Protein AF-A0A3S8SBG6-F1 (afdb_monomer_lite)

Radius of gyration: 16.29 Å; chains: 1; bounding box: 42×31×55 Å

pLDDT: mean 92.14, std 7.45, range [61.72, 97.94]

Foldseek 3Di:
DKDWDCDPVQQKIWIWDWDDDPNDIDIDTQEIAPHDDDPPFDWQEWEDEPQWIWTFTFQKIFTAHSHRHGPDIDGDPPVWGWRYWYDDYPDIDTDTDDDDDDDDDDD

Structure (mmCIF, N/CA/C/O backbone):
data_AF-A0A3S8SBG6-F1
#
_entry.id   AF-A0A3S8SBG6-F1
#
loop_
_atom_site.group_PDB
_atom_site.id
_atom_site.type_symbol
_atom_site.label_atom_id
_atom_site.label_alt_id
_atom_site.label_comp_id
_atom_site.label_asym_id
_atom_site.label_entity_id
_atom_site.label_seq_id
_atom_site.pdbx_PDB_ins_code
_atom_site.Cartn_x
_atom_site.Cartn_y
_atom_site.Cartn_z
_atom_site.occupancy
_atom_site.B_iso_or_equiv
_atom_site.auth_seq_id
_atom_site.auth_comp_id
_atom_site.auth_asym_id
_atom_site.auth_atom_id
_atom_site.pdbx_PDB_model_num
ATOM 1 N N . MET A 1 1 ? -14.463 2.907 2.823 1.00 92.25 1 MET A N 1
ATOM 2 C CA . MET A 1 1 ? -13.337 2.669 1.890 1.00 92.25 1 MET A CA 1
ATOM 3 C C . MET A 1 1 ? -12.111 3.364 2.457 1.00 92.25 1 MET A C 1
ATOM 5 O O . MET A 1 1 ? -12.290 4.271 3.259 1.00 92.25 1 MET A O 1
ATOM 9 N N . TYR A 1 2 ? -10.907 2.946 2.081 1.00 95.50 2 TYR A N 1
ATOM 10 C CA . TYR A 1 2 ? -9.692 3.696 2.389 1.00 95.50 2 TYR A CA 1
ATOM 11 C C . TYR A 1 2 ? -9.030 4.167 1.100 1.00 95.50 2 TYR A C 1
ATOM 13 O O . TYR A 1 2 ? -9.135 3.487 0.079 1.00 95.50 2 TYR A O 1
ATOM 21 N N . ALA A 1 3 ? -8.352 5.305 1.168 1.00 96.12 3 ALA A N 1
ATOM 22 C CA . ALA A 1 3 ? -7.490 5.830 0.124 1.00 96.12 3 ALA A CA 1
ATOM 23 C C . ALA A 1 3 ? -6.103 6.136 0.690 1.00 96.12 3 ALA A C 1
ATOM 25 O O . ALA A 1 3 ? -5.944 6.345 1.894 1.00 96.12 3 ALA A O 1
ATOM 26 N N . LEU A 1 4 ? -5.125 6.156 -0.209 1.00 96.75 4 LEU A N 1
ATOM 27 C CA . LEU A 1 4 ? -3.750 6.526 0.076 1.00 96.75 4 LEU A CA 1
ATOM 28 C C . LEU A 1 4 ? -3.431 7.823 -0.660 1.00 96.75 4 LEU A C 1
ATOM 30 O O . LEU A 1 4 ? -3.689 7.925 -1.861 1.00 96.75 4 LEU A O 1
ATOM 34 N N . PHE A 1 5 ? -2.837 8.781 0.037 1.00 95.38 5 PHE A N 1
ATOM 35 C CA . PHE A 1 5 ? -2.315 10.002 -0.560 1.00 95.38 5 PHE A CA 1
ATOM 36 C C . PHE A 1 5 ? -0.823 10.121 -0.258 1.00 95.38 5 PHE A C 1
ATOM 38 O O . PHE A 1 5 ? -0.402 9.995 0.886 1.00 95.38 5 PHE A O 1
ATOM 45 N N . HIS A 1 6 ? -0.006 10.340 -1.287 1.00 94.31 6 HIS A N 1
ATOM 46 C CA . HIS A 1 6 ? 1.412 10.626 -1.098 1.00 94.31 6 HIS A CA 1
ATOM 47 C C . HIS A 1 6 ? 1.595 12.132 -0.896 1.00 94.31 6 HIS A C 1
ATOM 49 O O . HIS A 1 6 ? 1.548 12.902 -1.859 1.00 94.31 6 HIS A O 1
ATOM 55 N N . ASN A 1 7 ? 1.816 12.548 0.351 1.00 94.25 7 ASN A N 1
ATOM 56 C CA . ASN A 1 7 ? 2.075 13.938 0.687 1.00 94.25 7 ASN A CA 1
ATOM 57 C C . ASN A 1 7 ? 3.570 14.242 0.546 1.00 94.25 7 ASN A C 1
ATOM 59 O O . ASN A 1 7 ? 4.353 14.120 1.489 1.00 94.25 7 ASN A O 1
ATOM 63 N N . GLY A 1 8 ? 3.966 14.681 -0.650 1.00 90.88 8 GLY A N 1
ATOM 64 C CA . GLY A 1 8 ? 5.352 15.054 -0.941 1.00 90.88 8 GLY A CA 1
ATOM 65 C C . GLY A 1 8 ? 5.871 16.248 -0.126 1.00 90.88 8 GLY A C 1
ATOM 66 O O . GLY A 1 8 ? 7.078 16.361 0.065 1.00 90.88 8 GLY A O 1
ATOM 67 N N . GLY A 1 9 ? 4.989 17.113 0.391 1.00 93.75 9 GLY A N 1
ATOM 68 C CA . GLY A 1 9 ? 5.375 18.238 1.251 1.00 93.75 9 GLY A CA 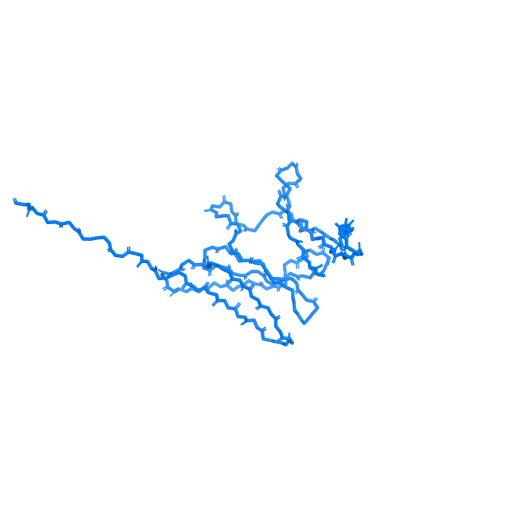1
ATOM 69 C C . GLY A 1 9 ? 5.774 17.806 2.664 1.00 93.75 9 GLY A C 1
ATOM 70 O O . GLY A 1 9 ? 6.631 18.434 3.279 1.00 93.75 9 GLY A O 1
ATOM 71 N N . HIS A 1 10 ? 5.191 16.708 3.150 1.00 93.56 10 HIS A N 1
ATOM 72 C CA . HIS A 1 10 ? 5.475 16.121 4.463 1.00 93.56 10 HIS A CA 1
ATOM 73 C C . HIS A 1 10 ? 6.298 14.827 4.383 1.00 93.56 10 HIS A C 1
ATOM 75 O O . HIS A 1 10 ? 6.627 14.241 5.413 1.00 93.56 10 HIS A O 1
ATOM 81 N N . ASN A 1 11 ? 6.666 14.406 3.168 1.00 93.88 11 ASN A N 1
ATOM 82 C CA . ASN A 1 11 ? 7.409 13.180 2.884 1.00 93.88 11 ASN A CA 1
ATOM 83 C C . ASN A 1 11 ? 6.775 11.944 3.547 1.00 93.88 11 ASN A C 1
ATOM 85 O O . ASN A 1 11 ? 7.471 11.151 4.174 1.00 93.88 11 ASN A O 1
ATOM 89 N N . CYS A 1 12 ? 5.457 11.783 3.436 1.00 95.50 12 CYS A N 1
ATOM 90 C CA . CYS A 1 12 ? 4.732 10.661 4.031 1.00 95.50 12 CYS A CA 1
ATOM 91 C C . CYS A 1 12 ? 3.607 10.153 3.124 1.00 95.50 12 CYS A C 1
ATOM 93 O O . CYS A 1 12 ? 3.223 10.792 2.139 1.00 95.50 12 CYS A O 1
ATOM 95 N N . TYR A 1 13 ? 3.071 8.985 3.468 1.00 96.88 13 TYR A N 1
ATOM 96 C CA . TYR A 1 13 ? 1.823 8.480 2.917 1.00 96.88 13 TYR A CA 1
ATOM 97 C C . TYR A 1 13 ? 0.717 8.610 3.956 1.00 96.88 13 TYR A C 1
ATOM 99 O O . TYR A 1 13 ? 0.807 8.018 5.030 1.00 96.88 13 TYR A O 1
ATOM 107 N N . GLU A 1 14 ? -0.325 9.355 3.618 1.00 97.12 14 GLU A N 1
ATOM 108 C CA . GLU A 1 14 ? -1.513 9.550 4.440 1.00 97.12 14 GLU A CA 1
ATOM 109 C C . GLU A 1 14 ? -2.590 8.526 4.085 1.00 97.12 14 GLU A C 1
ATOM 111 O O . GLU A 1 14 ? -2.844 8.227 2.911 1.00 97.12 14 GLU A O 1
ATOM 116 N N . TYR A 1 15 ? -3.274 8.034 5.110 1.00 97.00 15 TYR A N 1
ATOM 117 C CA . TYR A 1 15 ? -4.409 7.135 4.994 1.00 97.00 15 TYR A CA 1
ATOM 118 C C . TYR A 1 15 ? -5.691 7.897 5.258 1.00 97.00 15 TYR A C 1
ATOM 120 O O . TYR A 1 15 ? -5.877 8.500 6.315 1.00 97.00 15 TYR A O 1
ATOM 128 N N . TRP A 1 16 ? -6.622 7.795 4.323 1.00 97.31 16 TRP A N 1
ATOM 129 C CA . TRP A 1 16 ? -7.886 8.505 4.390 1.00 97.31 16 TRP A CA 1
ATOM 130 C C . TRP A 1 16 ? -9.031 7.510 4.421 1.00 97.31 16 TRP A C 1
ATOM 132 O O . TRP A 1 16 ? -9.195 6.702 3.505 1.00 97.31 16 TRP A O 1
ATOM 142 N N . LYS A 1 17 ? -9.853 7.564 5.467 1.00 96.50 17 LYS A N 1
ATOM 143 C CA . LYS A 1 17 ? -11.135 6.867 5.490 1.00 96.50 17 LYS A CA 1
ATOM 144 C C . LYS A 1 17 ? -12.131 7.671 4.671 1.00 96.50 17 LYS A C 1
ATOM 146 O O . LYS A 1 17 ? -12.412 8.826 4.974 1.00 96.50 17 LYS A O 1
ATOM 151 N N . LEU A 1 18 ? -12.676 7.023 3.651 1.00 96.50 18 LEU A N 1
ATOM 152 C CA . LEU A 1 18 ? -13.688 7.577 2.769 1.00 96.50 18 LEU A CA 1
ATOM 153 C C . LEU A 1 18 ? -15.048 6.960 3.088 1.00 96.50 18 LEU A C 1
ATOM 155 O O . LEU A 1 18 ? -15.218 5.728 3.047 1.00 96.50 18 LEU A O 1
ATOM 159 N N . THR A 1 19 ? -16.019 7.820 3.371 1.00 97.06 19 THR A N 1
ATOM 160 C CA . THR A 1 19 ? -17.441 7.478 3.449 1.00 97.06 19 THR A CA 1
ATOM 161 C C . THR A 1 19 ? -18.194 8.227 2.357 1.00 97.06 19 THR A C 1
ATOM 163 O O . THR A 1 19 ? -17.818 9.332 1.970 1.00 97.06 19 THR A O 1
ATOM 166 N N . ARG A 1 20 ? -19.241 7.602 1.822 1.00 96.44 20 ARG A N 1
ATOM 167 C CA . ARG A 1 20 ? -20.097 8.198 0.797 1.00 96.44 20 ARG A CA 1
ATOM 168 C C . ARG A 1 20 ? -21.512 8.297 1.343 1.00 96.44 20 ARG A C 1
ATOM 170 O O . ARG A 1 20 ? -22.015 7.306 1.868 1.00 96.44 20 ARG A O 1
ATOM 177 N N . ASP A 1 21 ? -22.120 9.464 1.193 1.00 95.94 21 ASP A N 1
ATOM 178 C CA . ASP A 1 21 ? -23.534 9.713 1.462 1.00 95.94 21 ASP A CA 1
ATOM 179 C C . ASP A 1 21 ? -24.162 10.353 0.218 1.00 95.94 21 ASP A C 1
ATOM 181 O O . ASP A 1 21 ? -23.784 11.457 -0.183 1.00 95.94 21 ASP A O 1
ATOM 185 N N . GLY A 1 22 ? -25.042 9.616 -0.463 1.00 95.50 22 GLY A N 1
ATOM 186 C CA . GLY A 1 22 ? -25.515 9.985 -1.799 1.00 95.50 22 GLY A CA 1
ATOM 187 C C . GLY A 1 22 ? -24.349 10.171 -2.776 1.00 95.50 22 GLY A C 1
ATOM 188 O O . GLY A 1 22 ? -23.567 9.247 -2.997 1.00 95.50 22 GLY A O 1
ATOM 189 N N . ASP A 1 23 ? -24.210 11.372 -3.336 1.00 96.19 23 ASP A N 1
ATOM 190 C CA . ASP A 1 23 ? -23.111 11.745 -4.243 1.00 96.19 23 ASP A CA 1
ATOM 191 C C . ASP A 1 23 ? -21.981 12.527 -3.563 1.00 96.19 23 ASP A C 1
ATOM 193 O O . ASP A 1 23 ? -21.010 12.920 -4.210 1.00 96.19 23 ASP A O 1
ATOM 197 N N . THR A 1 24 ? -22.064 12.699 -2.246 1.00 96.31 24 THR A N 1
ATOM 198 C CA . THR A 1 24 ? -21.050 13.393 -1.457 1.00 96.31 24 THR A CA 1
ATOM 199 C C . THR A 1 24 ? -20.067 12.392 -0.868 1.00 96.31 24 THR A C 1
ATOM 201 O O . THR A 1 24 ? -20.448 11.419 -0.213 1.00 96.31 24 THR A O 1
ATOM 204 N N . TRP A 1 25 ? -18.778 12.658 -1.065 1.00 95.50 25 TRP A N 1
ATOM 205 C CA . TRP A 1 25 ? -17.698 11.946 -0.394 1.00 95.50 25 TRP A CA 1
ATOM 206 C C . TRP A 1 25 ? -17.205 12.749 0.804 1.00 95.50 25 TRP A C 1
ATOM 208 O O . TRP A 1 25 ? -16.883 13.927 0.675 1.00 95.50 25 TRP A O 1
ATOM 218 N N . ASN A 1 26 ? -17.103 12.088 1.952 1.00 96.94 26 ASN A N 1
ATOM 219 C CA . ASN A 1 26 ? -16.446 12.614 3.138 1.00 96.94 26 ASN A CA 1
ATOM 220 C C . ASN A 1 26 ? -15.126 11.872 3.337 1.00 96.94 26 ASN A C 1
ATOM 222 O O . ASN A 1 26 ? -15.072 10.642 3.233 1.00 96.94 26 ASN A O 1
ATOM 226 N N . ALA A 1 27 ? -14.072 12.625 3.634 1.00 96.88 27 ALA A N 1
ATOM 227 C CA . ALA A 1 27 ? -12.739 12.099 3.866 1.00 96.88 27 ALA A CA 1
ATOM 228 C C . ALA A 1 27 ? -12.269 12.476 5.273 1.00 96.88 27 ALA A C 1
ATOM 230 O O . ALA A 1 27 ? -12.417 13.617 5.708 1.00 96.88 27 ALA A O 1
ATOM 231 N N . THR A 1 28 ? -11.706 11.511 5.990 1.00 97.19 28 THR A N 1
ATOM 232 C CA . THR A 1 28 ? -11.091 11.724 7.303 1.00 97.19 28 THR A CA 1
ATOM 233 C C . THR A 1 28 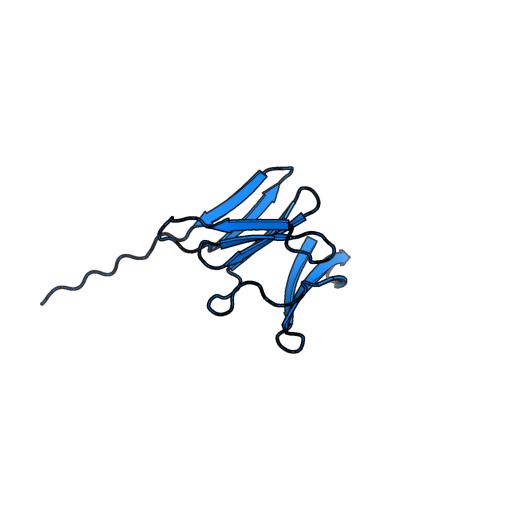? -9.732 11.053 7.308 1.00 97.19 28 THR A C 1
ATOM 235 O O . THR A 1 28 ? -9.649 9.850 7.059 1.00 97.19 28 THR A O 1
ATOM 238 N N . GLU A 1 29 ? -8.677 11.816 7.573 1.00 95.69 29 GLU A N 1
ATOM 239 C CA . GLU A 1 29 ? -7.345 11.255 7.774 1.00 95.69 29 GLU A CA 1
ATOM 240 C C . GLU A 1 29 ? -7.371 10.358 9.016 1.00 95.69 29 GLU A C 1
ATOM 242 O O . GLU A 1 29 ? -7.931 10.727 10.050 1.00 95.69 29 GLU A O 1
ATOM 247 N N . VAL A 1 30 ? -6.818 9.153 8.907 1.00 95.69 30 VAL A N 1
ATOM 248 C CA . VAL A 1 30 ? -6.757 8.189 10.019 1.00 95.69 30 VAL A CA 1
ATOM 249 C C . VAL A 1 30 ? -5.334 7.889 10.474 1.00 95.69 30 VAL A C 1
ATOM 251 O O . VAL A 1 30 ? -5.154 7.274 11.520 1.00 95.69 30 VAL A O 1
ATOM 254 N N . GLY A 1 31 ? -4.334 8.325 9.712 1.00 95.06 31 GLY A N 1
ATOM 255 C CA . GLY A 1 31 ? -2.928 8.182 10.053 1.00 95.06 31 GLY A CA 1
ATOM 256 C C . GLY A 1 31 ? -2.032 8.491 8.863 1.00 95.06 31 GLY A C 1
ATOM 257 O O . GLY A 1 31 ? -2.504 8.626 7.735 1.00 95.06 31 GLY A O 1
ATOM 258 N N . ALA A 1 32 ? -0.729 8.537 9.113 1.00 96.88 32 ALA A N 1
ATOM 259 C CA . ALA A 1 32 ? 0.281 8.723 8.085 1.00 96.88 32 ALA A CA 1
ATOM 260 C C . ALA A 1 32 ? 1.557 7.964 8.450 1.00 96.88 32 ALA A C 1
ATOM 262 O O . ALA A 1 32 ? 1.832 7.737 9.627 1.00 96.88 32 ALA A O 1
ATOM 263 N N . THR A 1 33 ? 2.336 7.557 7.452 1.00 96.88 33 THR A N 1
ATOM 264 C CA . THR A 1 33 ? 3.645 6.936 7.685 1.00 96.88 33 THR A CA 1
ATOM 265 C C . THR A 1 33 ? 4.659 7.921 8.254 1.00 96.88 33 THR A C 1
ATOM 267 O O . THR A 1 33 ? 4.657 9.106 7.924 1.00 96.88 33 THR A O 1
ATOM 270 N N . GLU A 1 34 ? 5.604 7.409 9.040 1.00 91.38 34 GLU A N 1
ATOM 271 C CA . GLU A 1 34 ? 6.837 8.137 9.341 1.00 91.38 34 GLU A CA 1
ATOM 272 C C . GLU A 1 34 ? 7.779 8.039 8.135 1.00 91.38 34 GLU A C 1
ATOM 274 O O . GLU A 1 34 ? 8.524 7.071 7.981 1.00 91.38 34 GLU A O 1
ATOM 279 N N . GLY A 1 35 ? 7.722 9.027 7.244 1.00 91.81 35 GLY A N 1
ATOM 280 C CA . GLY A 1 35 ? 8.568 9.048 6.054 1.00 91.81 35 GLY A CA 1
ATOM 281 C C . GLY A 1 35 ? 8.007 8.250 4.871 1.00 91.81 35 GLY A C 1
ATOM 282 O O . GLY A 1 35 ? 6.874 7.762 4.882 1.00 91.81 35 GLY A O 1
ATOM 283 N N . THR A 1 36 ? 8.834 8.096 3.839 1.00 93.19 36 THR A N 1
ATOM 284 C CA . THR A 1 36 ? 8.574 7.257 2.661 1.00 93.19 36 THR A CA 1
ATOM 285 C C . THR A 1 36 ? 9.354 5.942 2.742 1.00 93.19 36 THR A C 1
ATOM 287 O O . THR A 1 36 ? 10.379 5.850 3.414 1.00 93.19 36 THR A O 1
ATOM 290 N N . PHE A 1 37 ? 8.867 4.895 2.066 1.00 92.81 37 PHE A N 1
ATOM 291 C CA . PHE A 1 37 ? 9.469 3.555 2.135 1.00 92.81 37 PHE A CA 1
ATOM 292 C C . PHE A 1 37 ? 10.463 3.263 1.009 1.00 92.81 37 PHE A C 1
ATOM 294 O O . PHE A 1 37 ? 11.460 2.578 1.227 1.00 92.81 37 PHE A O 1
ATOM 301 N N . ILE A 1 38 ? 10.189 3.753 -0.201 1.00 90.00 38 ILE A N 1
ATOM 302 C CA . ILE A 1 38 ? 11.010 3.533 -1.394 1.00 90.00 38 ILE A CA 1
ATOM 303 C C . ILE A 1 38 ? 11.191 4.884 -2.092 1.00 90.00 38 ILE A C 1
ATOM 305 O O . ILE A 1 38 ? 10.214 5.567 -2.375 1.00 90.00 38 ILE A O 1
ATOM 309 N N . SER A 1 39 ? 12.432 5.262 -2.403 1.00 85.06 39 SER A N 1
ATOM 310 C CA . SER A 1 39 ? 12.748 6.541 -3.062 1.00 85.06 39 SER A CA 1
ATOM 311 C C . SER A 1 39 ? 12.674 6.491 -4.594 1.00 85.06 39 SER A C 1
ATOM 313 O O . SER A 1 39 ? 12.667 7.530 -5.245 1.00 85.06 39 SER A O 1
ATOM 315 N N . ASN A 1 40 ? 12.643 5.289 -5.180 1.00 84.12 40 ASN A N 1
ATOM 316 C CA . ASN A 1 40 ? 12.879 5.066 -6.615 1.00 84.12 40 ASN A CA 1
ATOM 317 C C . ASN A 1 40 ? 11.688 4.396 -7.328 1.00 84.12 40 ASN A C 1
ATOM 319 O O . ASN A 1 40 ? 11.858 3.807 -8.393 1.00 84.12 40 ASN A O 1
ATOM 323 N N . SER A 1 41 ? 10.505 4.396 -6.715 1.00 87.12 41 SER A N 1
ATOM 324 C CA . SER A 1 41 ? 9.306 3.741 -7.242 1.00 87.12 41 SER A CA 1
ATOM 325 C C . SER A 1 41 ? 8.067 4.478 -6.746 1.00 87.12 41 SER A C 1
ATOM 327 O O . SER A 1 41 ? 8.047 4.982 -5.623 1.00 87.12 41 SER A O 1
ATOM 329 N N . LEU A 1 42 ? 7.050 4.565 -7.600 1.00 90.00 42 LEU A N 1
ATOM 330 C CA . LEU A 1 42 ? 5.749 5.117 -7.236 1.00 90.00 42 LEU A CA 1
ATOM 331 C C . LEU A 1 42 ? 4.894 4.032 -6.572 1.00 90.00 42 LEU A C 1
ATOM 333 O O . LEU A 1 42 ? 5.155 2.839 -6.718 1.00 90.00 42 LEU A O 1
ATOM 337 N N . VAL A 1 43 ? 3.850 4.446 -5.854 1.00 95.38 43 VAL A N 1
ATOM 338 C CA . VAL A 1 43 ? 2.850 3.496 -5.355 1.00 95.38 43 VAL A CA 1
ATOM 339 C C . VAL A 1 43 ? 2.126 2.874 -6.547 1.00 95.38 43 VAL A C 1
ATOM 341 O O . VAL A 1 43 ? 1.578 3.591 -7.381 1.00 95.38 43 VAL A O 1
ATOM 344 N N . GLN A 1 44 ? 2.075 1.547 -6.584 1.00 95.56 44 GLN A N 1
ATOM 345 C CA . GLN A 1 44 ? 1.360 0.773 -7.606 1.00 95.56 44 GLN A CA 1
ATOM 346 C C . GLN A 1 44 ? 0.227 -0.073 -7.024 1.00 95.56 44 GLN A C 1
ATOM 348 O O . GLN A 1 44 ? -0.617 -0.597 -7.746 1.00 95.56 44 GLN A O 1
ATOM 353 N N . GLY A 1 45 ? 0.198 -0.231 -5.702 1.00 96.56 45 GLY A N 1
ATOM 354 C CA . GLY A 1 45 ? -0.817 -1.021 -5.030 1.00 96.56 45 GLY A CA 1
ATOM 355 C C . GLY A 1 45 ? -1.133 -0.472 -3.654 1.00 96.56 45 GLY A C 1
ATOM 356 O O . GLY A 1 45 ? -0.242 -0.065 -2.909 1.00 96.56 45 GLY A O 1
ATOM 357 N N . PHE A 1 46 ? -2.415 -0.486 -3.309 1.00 97.62 46 PHE A N 1
ATOM 358 C CA . PHE A 1 46 ? -2.889 -0.155 -1.977 1.00 97.62 46 PHE A CA 1
ATOM 359 C C . PHE A 1 46 ? -4.063 -1.058 -1.610 1.00 97.62 46 PHE A C 1
ATOM 361 O O . PHE A 1 46 ? -4.978 -1.252 -2.408 1.00 97.62 46 PHE A O 1
ATOM 368 N N . ALA A 1 47 ? -4.041 -1.609 -0.401 1.00 97.31 47 ALA A N 1
ATOM 369 C CA . ALA A 1 47 ? -5.146 -2.388 0.138 1.00 97.31 47 ALA A CA 1
ATOM 370 C C . ALA A 1 47 ? -5.259 -2.201 1.652 1.00 97.31 47 ALA A C 1
ATOM 372 O O . ALA A 1 47 ? -4.272 -1.937 2.335 1.00 97.31 47 ALA A O 1
ATOM 373 N N . TYR A 1 48 ? -6.464 -2.403 2.181 1.00 96.06 48 TYR A N 1
ATOM 374 C CA . TYR A 1 48 ? -6.709 -2.510 3.615 1.00 96.06 48 TYR A CA 1
ATOM 375 C C . TYR A 1 48 ? -7.416 -3.830 3.908 1.00 96.06 48 TYR A C 1
ATOM 377 O O . TYR A 1 48 ? -8.426 -4.149 3.277 1.00 96.06 48 TYR A O 1
ATOM 385 N N . GLY A 1 49 ? -6.892 -4.593 4.860 1.00 94.50 49 GLY A N 1
ATOM 386 C CA . GLY A 1 49 ? -7.460 -5.871 5.271 1.00 94.50 49 GLY A CA 1
ATOM 387 C C . GLY A 1 49 ? -6.859 -6.343 6.583 1.00 94.50 49 GLY A C 1
ATOM 388 O O . GLY A 1 49 ? -5.720 -6.013 6.904 1.00 94.50 49 GLY A O 1
ATOM 389 N N . ASP A 1 50 ? -7.644 -7.100 7.347 1.00 93.25 50 ASP A N 1
ATOM 390 C CA . ASP A 1 50 ? -7.218 -7.659 8.636 1.00 93.25 50 ASP A CA 1
ATOM 391 C C . ASP A 1 50 ? -6.653 -6.601 9.612 1.00 93.25 50 ASP A C 1
ATOM 393 O O . ASP A 1 50 ? -5.694 -6.861 10.329 1.00 93.25 50 ASP A O 1
ATOM 397 N N . GLY A 1 51 ? -7.192 -5.373 9.592 1.00 93.44 51 GLY A N 1
ATOM 398 C CA . GLY A 1 51 ? -6.749 -4.267 10.457 1.00 93.44 51 GLY A CA 1
ATOM 399 C C . GLY A 1 51 ? -5.428 -3.601 10.051 1.00 93.44 51 GLY A C 1
ATOM 400 O O . GLY A 1 51 ? -4.809 -2.929 10.871 1.00 93.44 51 GLY A O 1
ATOM 401 N N . HIS A 1 52 ? -4.960 -3.805 8.817 1.00 95.56 52 HIS A N 1
ATOM 402 C CA . HIS A 1 52 ? -3.680 -3.275 8.347 1.00 95.56 52 HIS A CA 1
ATOM 403 C C . H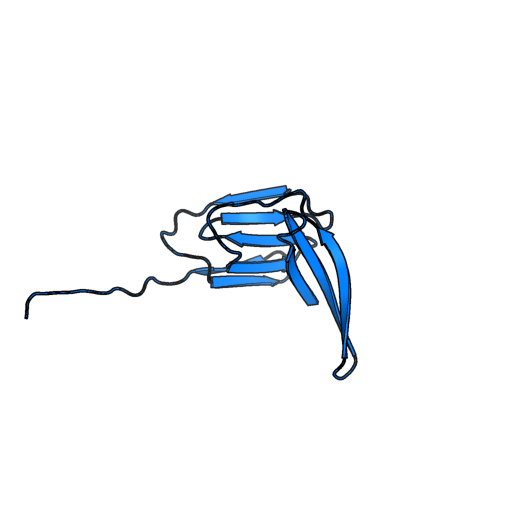IS A 1 52 ? -3.780 -2.670 6.952 1.00 95.56 52 HIS A C 1
ATOM 405 O O . HIS A 1 52 ? -4.548 -3.133 6.103 1.00 95.56 52 HIS A O 1
ATOM 411 N N . PHE A 1 53 ? -2.934 -1.673 6.705 1.00 97.25 53 PHE A N 1
ATOM 412 C CA . PHE A 1 53 ? -2.675 -1.144 5.375 1.00 97.25 53 PHE A CA 1
ATOM 413 C C . PHE A 1 53 ? -1.568 -1.945 4.692 1.00 97.25 53 PHE A C 1
ATOM 415 O O . PHE A 1 53 ? -0.630 -2.427 5.330 1.00 97.25 53 PHE A O 1
ATOM 422 N N . PHE A 1 54 ? -1.667 -2.065 3.375 1.00 97.75 54 PHE A N 1
ATOM 423 C CA . PHE A 1 54 ? -0.638 -2.639 2.524 1.00 97.75 54 PHE A CA 1
ATOM 424 C C . PHE A 1 54 ? -0.323 -1.655 1.405 1.00 97.75 54 PHE A C 1
ATOM 426 O O . PHE A 1 54 ? -1.238 -1.249 0.690 1.00 97.75 54 PHE A O 1
ATOM 433 N N . ILE A 1 55 ? 0.950 -1.295 1.250 1.00 97.94 55 ILE A N 1
ATOM 434 C CA . ILE A 1 55 ? 1.421 -0.397 0.186 1.00 97.94 55 ILE A CA 1
ATOM 435 C C . ILE A 1 55 ? 2.437 -1.140 -0.681 1.00 97.94 55 ILE A C 1
ATOM 437 O O . ILE A 1 55 ? 3.403 -1.699 -0.155 1.00 97.94 55 ILE A O 1
ATOM 441 N N . GLY A 1 56 ? 2.200 -1.168 -1.992 1.00 97.06 56 GLY A N 1
ATOM 442 C CA . GLY A 1 56 ? 3.017 -1.861 -2.988 1.00 97.06 56 GLY A CA 1
ATOM 443 C C . GLY A 1 56 ? 3.831 -0.912 -3.873 1.00 97.06 56 GLY A C 1
ATOM 444 O O . GLY A 1 56 ? 3.293 0.087 -4.354 1.00 97.06 56 GLY A O 1
ATOM 445 N N . PHE A 1 57 ? 5.099 -1.267 -4.108 1.00 95.31 57 PHE A N 1
ATOM 446 C CA . PHE A 1 57 ? 6.084 -0.546 -4.929 1.00 95.31 57 PHE A CA 1
ATOM 447 C C . PHE A 1 57 ? 6.950 -1.535 -5.719 1.00 95.31 57 PHE A C 1
ATOM 449 O O . PHE A 1 57 ? 7.712 -2.288 -5.114 1.00 95.31 57 PHE A O 1
ATOM 456 N N . ASN A 1 58 ? 6.896 -1.527 -7.046 1.00 92.88 58 ASN A N 1
ATOM 457 C CA . ASN A 1 58 ? 7.474 -2.554 -7.918 1.00 92.88 58 ASN A CA 1
ATOM 458 C C . ASN A 1 58 ? 7.164 -3.968 -7.432 1.00 92.88 58 ASN A C 1
ATOM 460 O O . ASN A 1 58 ? 6.082 -4.487 -7.651 1.00 92.88 58 ASN A O 1
ATOM 464 N N . ASP A 1 59 ? 8.121 -4.596 -6.768 1.00 92.44 59 ASP A N 1
ATOM 465 C CA . ASP A 1 59 ? 8.077 -5.944 -6.237 1.00 92.44 59 ASP A CA 1
ATOM 466 C C . ASP A 1 59 ? 8.218 -5.973 -4.704 1.00 92.44 59 ASP A C 1
ATOM 468 O O . ASP A 1 59 ? 8.527 -7.003 -4.101 1.00 92.44 59 ASP A O 1
ATOM 472 N N . ASN A 1 60 ? 7.953 -4.837 -4.058 1.00 95.75 60 ASN A N 1
ATOM 473 C CA . ASN A 1 60 ? 7.973 -4.627 -2.617 1.00 95.75 60 ASN A CA 1
ATOM 474 C C . ASN A 1 60 ? 6.556 -4.386 -2.097 1.00 95.75 60 ASN A C 1
ATOM 476 O O . ASN A 1 60 ? 5.787 -3.637 -2.692 1.00 95.75 60 ASN A O 1
ATOM 480 N N . ILE A 1 61 ? 6.226 -4.975 -0.949 1.00 97.56 61 ILE A N 1
ATOM 481 C CA . ILE A 1 61 ? 4.983 -4.715 -0.219 1.00 97.56 61 ILE A CA 1
ATOM 482 C C . ILE A 1 61 ? 5.316 -4.429 1.241 1.00 97.56 61 ILE A C 1
ATOM 484 O O . ILE A 1 61 ? 5.987 -5.224 1.901 1.00 97.56 61 ILE A O 1
ATOM 488 N N . PHE A 1 62 ? 4.792 -3.330 1.768 1.00 97.69 62 PHE A N 1
ATOM 489 C CA . PHE A 1 62 ? 4.873 -2.981 3.183 1.00 97.69 62 PHE A CA 1
ATOM 490 C C . PHE A 1 62 ? 3.519 -3.217 3.840 1.00 97.69 62 PHE A C 1
ATOM 492 O O . PHE A 1 62 ? 2.513 -2.676 3.390 1.00 97.69 62 PHE A O 1
ATOM 499 N N . LYS A 1 63 ? 3.496 -4.021 4.905 1.00 97.56 63 LYS A N 1
ATOM 500 C CA . LYS A 1 63 ? 2.374 -4.112 5.843 1.00 97.56 63 LYS A CA 1
ATOM 501 C C . LYS A 1 63 ? 2.561 -3.030 6.900 1.00 97.56 63 LYS A C 1
ATOM 503 O O . LYS A 1 63 ? 3.598 -2.997 7.564 1.00 97.56 63 LYS A O 1
ATOM 508 N N . VAL A 1 64 ? 1.557 -2.184 7.066 1.00 97.25 64 VAL A N 1
ATOM 509 C CA . VAL A 1 64 ? 1.618 -0.973 7.882 1.00 97.25 64 VAL A CA 1
ATOM 510 C C . VAL A 1 64 ? 0.451 -0.957 8.868 1.00 97.25 64 VAL A C 1
ATOM 512 O O . VAL A 1 64 ? -0.672 -1.336 8.524 1.00 97.25 64 VAL A O 1
ATOM 515 N N . SER A 1 65 ? 0.722 -0.565 10.113 1.00 94.81 65 SER A N 1
ATOM 516 C CA . SER A 1 65 ? -0.323 -0.347 11.117 1.00 94.81 65 SER A CA 1
ATOM 517 C C . SER A 1 65 ? -1.171 0.878 10.773 1.00 94.81 65 SER A C 1
ATOM 519 O O . SER A 1 65 ? -0.753 1.741 10.003 1.00 94.81 65 SER A O 1
ATOM 521 N N . GLU A 1 66 ? -2.337 1.013 11.403 1.00 90.75 66 GLU A N 1
ATOM 522 C CA . GLU A 1 66 ? -3.156 2.225 11.251 1.00 90.75 66 GLU A CA 1
ATOM 523 C C . GLU A 1 66 ? -2.452 3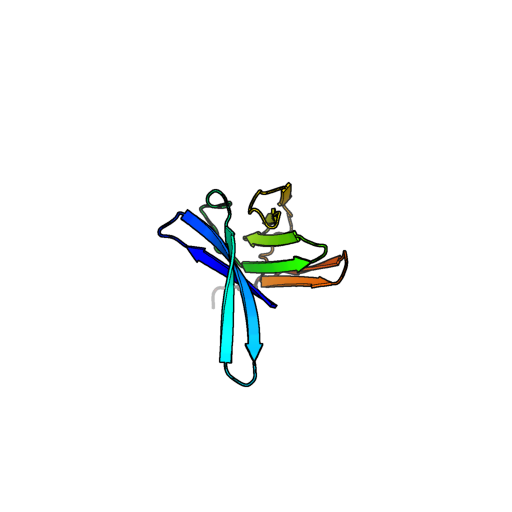.493 11.761 1.00 90.75 66 GLU A C 1
ATOM 525 O O . GLU A 1 66 ? -2.687 4.577 11.242 1.00 90.75 66 GLU A O 1
ATOM 530 N N . SER A 1 67 ? -1.508 3.347 12.699 1.00 90.31 67 SER A N 1
ATOM 531 C CA . SER A 1 67 ? -0.634 4.433 13.162 1.00 90.31 67 SER A CA 1
ATOM 532 C C . SER A 1 67 ? 0.492 4.794 12.184 1.00 90.31 67 SER A C 1
ATOM 534 O O . SER A 1 67 ? 1.316 5.639 12.510 1.00 90.31 67 SER A O 1
ATOM 536 N N . GLY A 1 68 ? 0.590 4.114 11.036 1.00 92.31 68 GLY A N 1
ATOM 537 C CA . GLY A 1 68 ? 1.592 4.382 10.003 1.00 92.31 68 GLY A CA 1
ATOM 538 C C . GLY A 1 68 ? 2.956 3.726 10.186 1.00 92.31 68 GLY A C 1
ATOM 539 O O . GLY A 1 68 ? 3.848 3.945 9.368 1.00 92.31 68 GLY A O 1
ATOM 540 N N . SER A 1 69 ? 3.122 2.863 11.189 1.00 94.44 69 SER A N 1
ATOM 541 C CA . SER A 1 69 ? 4.376 2.138 11.404 1.00 94.44 69 SER A CA 1
ATOM 542 C C . SER A 1 69 ? 4.472 0.913 10.493 1.00 94.44 69 SER A C 1
ATOM 544 O O . SER A 1 69 ? 3.579 0.058 10.483 1.00 94.44 69 SER A O 1
ATOM 546 N N . ALA A 1 70 ? 5.564 0.801 9.730 1.00 94.88 70 ALA A N 1
ATOM 547 C CA . ALA A 1 70 ? 5.850 -0.396 8.948 1.00 94.88 70 ALA A CA 1
ATOM 548 C C 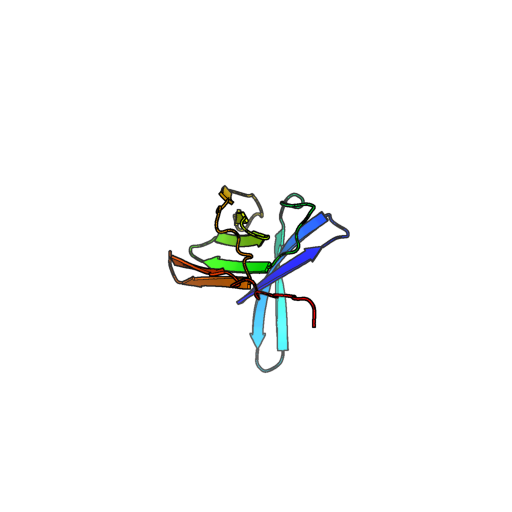. ALA A 1 70 ? 6.114 -1.582 9.881 1.00 94.88 70 ALA A C 1
ATOM 550 O O . ALA A 1 70 ? 7.106 -1.632 10.602 1.00 94.88 70 ALA A O 1
ATOM 551 N N . GLN A 1 71 ? 5.228 -2.568 9.837 1.00 96.38 71 GLN A N 1
ATOM 552 C CA . GLN A 1 71 ? 5.328 -3.763 10.667 1.00 96.38 71 GLN A CA 1
ATOM 553 C C . GLN A 1 71 ? 6.080 -4.889 9.967 1.00 96.38 71 GLN A C 1
ATOM 555 O O . GLN A 1 71 ? 6.696 -5.731 10.618 1.00 96.38 71 GLN A O 1
ATOM 560 N N . LYS A 1 72 ? 5.978 -4.959 8.635 1.00 97.00 72 LYS A N 1
ATOM 561 C CA . LYS A 1 72 ? 6.649 -5.988 7.844 1.00 97.00 72 LYS A CA 1
ATOM 562 C C . LYS A 1 72 ? 6.874 -5.540 6.410 1.00 97.00 72 LYS A C 1
ATOM 564 O O . LYS A 1 72 ? 6.004 -4.918 5.809 1.00 97.00 72 LYS A O 1
ATOM 569 N N . HIS A 1 73 ? 8.012 -5.938 5.857 1.00 97.06 73 HIS A N 1
ATOM 570 C CA . HIS A 1 73 ? 8.375 -5.757 4.455 1.00 97.06 73 HIS A CA 1
ATOM 571 C C . HIS A 1 73 ? 8.448 -7.120 3.764 1.00 97.06 73 HIS A C 1
ATOM 573 O O . HIS A 1 73 ? 8.988 -8.085 4.309 1.00 97.06 73 HIS A O 1
ATOM 579 N N . TYR A 1 74 ? 7.865 -7.197 2.575 1.00 95.81 74 TYR A N 1
ATOM 580 C CA . TYR A 1 74 ? 7.948 -8.326 1.664 1.00 95.81 74 TYR A CA 1
ATOM 581 C C . TYR A 1 74 ? 8.599 -7.855 0.371 1.00 95.81 74 TYR A C 1
ATOM 583 O O . TYR A 1 74 ? 8.215 -6.818 -0.164 1.00 95.81 74 TYR A O 1
ATOM 591 N N . HIS A 1 75 ? 9.536 -8.638 -0.146 1.00 94.38 75 HIS A N 1
ATOM 592 C CA . HIS A 1 75 ? 10.182 -8.398 -1.428 1.00 94.38 75 HIS A CA 1
ATOM 593 C C . HIS A 1 75 ? 10.108 -9.679 -2.258 1.00 94.38 75 HIS A C 1
ATOM 595 O O . HIS A 1 75 ? 10.438 -10.762 -1.766 1.00 94.38 75 HIS A O 1
ATOM 601 N N . PHE A 1 76 ? 9.639 -9.568 -3.495 1.00 88.44 76 PHE A N 1
ATOM 602 C CA . PHE A 1 76 ? 9.367 -10.702 -4.367 1.00 88.44 76 PHE A CA 1
ATOM 603 C C . PHE A 1 76 ? 10.264 -10.646 -5.602 1.00 88.44 76 PHE A C 1
ATOM 605 O O . PHE A 1 76 ? 10.200 -9.707 -6.368 1.00 88.44 76 PHE A O 1
ATOM 612 N N . ASN A 1 77 ? 11.036 -11.687 -5.903 1.00 86.94 77 ASN A N 1
ATOM 613 C CA . ASN A 1 77 ? 11.793 -11.715 -7.161 1.00 86.94 77 ASN A CA 1
ATOM 614 C C . ASN A 1 77 ? 10.933 -12.256 -8.318 1.00 86.94 77 ASN A C 1
ATOM 616 O O . ASN A 1 77 ? 11.145 -13.367 -8.804 1.00 86.94 77 ASN A O 1
ATOM 620 N N . THR A 1 78 ? 9.909 -11.504 -8.724 1.00 81.25 78 THR A N 1
ATOM 621 C CA . THR A 1 78 ? 8.958 -11.926 -9.773 1.00 81.25 78 THR A CA 1
ATOM 622 C C . THR A 1 78 ? 9.413 -11.534 -11.174 1.00 81.25 78 THR A C 1
ATOM 624 O O . THR A 1 78 ? 8.881 -12.063 -12.151 1.00 81.25 78 THR A O 1
ATOM 627 N N . LYS A 1 79 ? 10.371 -10.600 -11.290 1.00 86.19 79 LYS A N 1
ATOM 628 C CA . LYS A 1 79 ? 10.698 -9.870 -12.533 1.00 86.19 79 LYS A CA 1
ATOM 629 C C . LYS A 1 79 ? 9.474 -9.179 -13.159 1.00 86.19 79 LYS A C 1
ATOM 631 O O . LYS A 1 79 ? 9.455 -8.922 -14.365 1.00 86.19 79 LYS A O 1
ATOM 636 N N . ARG A 1 80 ? 8.451 -8.907 -12.345 1.00 87.44 80 ARG A N 1
ATOM 637 C CA . ARG A 1 80 ? 7.184 -8.273 -12.712 1.00 87.44 80 ARG A CA 1
ATOM 638 C C . ARG A 1 80 ? 6.880 -7.139 -11.740 1.00 87.44 80 ARG A C 1
ATOM 640 O O . ARG A 1 80 ? 7.295 -7.184 -10.588 1.00 87.44 80 ARG A O 1
ATOM 647 N N . GLU A 1 81 ? 6.141 -6.156 -12.222 1.00 89.62 81 GLU A N 1
ATOM 648 C CA . GLU A 1 81 ? 5.729 -4.971 -11.467 1.00 89.62 81 GLU A CA 1
ATOM 649 C C . GLU A 1 81 ? 4.333 -5.197 -10.874 1.00 89.62 81 GLU A C 1
ATOM 651 O O . GLU A 1 81 ? 3.508 -5.862 -11.503 1.00 89.62 81 GLU A O 1
ATOM 656 N N . ILE A 1 82 ? 4.074 -4.724 -9.655 1.00 94.44 82 ILE A N 1
ATOM 657 C CA . ILE A 1 82 ? 2.727 -4.707 -9.071 1.00 94.44 82 ILE A CA 1
ATOM 658 C C . ILE A 1 82 ? 1.862 -3.730 -9.879 1.00 94.44 82 ILE A C 1
ATOM 660 O O . ILE A 1 82 ? 2.336 -2.678 -10.275 1.00 94.44 82 ILE A O 1
ATOM 664 N N . GLU A 1 83 ? 0.590 -4.064 -10.105 1.00 94.38 83 GLU A N 1
ATOM 665 C CA . GLU A 1 83 ? -0.369 -3.217 -10.858 1.00 94.38 83 GLU A CA 1
ATOM 666 C C . GLU A 1 83 ? -1.715 -3.057 -10.144 1.00 94.38 83 GLU A C 1
ATOM 668 O O . GLU A 1 83 ? -2.736 -2.689 -10.724 1.00 94.38 83 GLU A O 1
ATOM 673 N N . GLY A 1 84 ? -1.755 -3.425 -8.870 1.00 95.81 84 GLY A N 1
ATOM 674 C CA . GLY A 1 84 ? -2.972 -3.388 -8.086 1.00 95.81 84 GLY A CA 1
ATOM 675 C C . GLY A 1 84 ? -2.961 -4.418 -6.977 1.00 95.81 84 GLY A C 1
ATOM 676 O O . GLY A 1 84 ? -2.319 -5.471 -7.051 1.00 95.81 84 GLY A O 1
ATOM 677 N N . MET A 1 85 ? -3.686 -4.093 -5.916 1.00 97.31 85 MET A N 1
ATOM 678 C CA . MET A 1 85 ? -3.800 -4.928 -4.731 1.00 97.31 85 MET A CA 1
ATOM 679 C C . MET A 1 85 ? -5.228 -4.878 -4.202 1.00 97.31 85 MET A C 1
ATOM 681 O O . MET A 1 85 ? -5.920 -3.870 -4.321 1.00 97.31 85 MET A O 1
ATOM 685 N N . SER A 1 86 ? -5.665 -5.967 -3.584 1.00 97.12 86 SER A N 1
ATOM 686 C CA . SER A 1 86 ? -6.907 -6.009 -2.820 1.00 97.12 86 SER A CA 1
ATOM 687 C C . SER A 1 86 ? -6.754 -6.952 -1.637 1.00 97.12 86 SER A C 1
ATOM 689 O O . SER A 1 86 ? -5.917 -7.852 -1.646 1.00 97.12 86 SER A O 1
ATOM 691 N N . ALA A 1 87 ? -7.551 -6.751 -0.594 1.00 95.62 87 ALA A N 1
ATOM 692 C CA . ALA A 1 87 ? -7.559 -7.638 0.559 1.00 95.62 87 ALA A CA 1
ATOM 693 C C . ALA A 1 87 ? -8.992 -8.025 0.925 1.00 95.62 87 ALA A C 1
ATOM 695 O O . ALA A 1 87 ? -9.932 -7.246 0.770 1.00 95.62 87 ALA A O 1
ATOM 696 N N . THR A 1 88 ? -9.179 -9.258 1.386 1.00 91.81 88 THR A N 1
ATOM 697 C CA . THR A 1 88 ? -10.468 -9.759 1.876 1.00 91.81 88 THR A CA 1
ATOM 698 C C . THR A 1 88 ? -10.227 -10.751 3.003 1.00 91.81 88 THR A C 1
ATOM 700 O O . THR A 1 88 ? -9.578 -11.782 2.809 1.00 91.81 88 THR A O 1
ATOM 703 N N . GLY A 1 89 ? -10.744 -10.436 4.194 1.00 86.00 89 GLY A N 1
ATOM 704 C CA . GLY A 1 89 ? -10.375 -11.151 5.415 1.00 86.00 89 GLY A CA 1
ATOM 705 C C . GLY A 1 89 ? -8.861 -11.093 5.629 1.00 86.00 89 GLY A C 1
ATOM 706 O O . GLY A 1 89 ? -8.265 -10.025 5.518 1.00 86.00 89 GLY A O 1
ATOM 707 N N . SER A 1 90 ? -8.243 -12.251 5.859 1.00 89.69 90 SER A N 1
ATOM 708 C CA . SER A 1 90 ? -6.792 -12.414 6.033 1.00 89.69 90 SER A CA 1
ATOM 709 C C . SER A 1 90 ? -6.021 -12.676 4.730 1.00 89.69 90 SER A C 1
ATOM 711 O O . SER A 1 90 ? -4.841 -13.027 4.768 1.00 89.69 90 SER A O 1
ATOM 713 N N . ARG A 1 91 ? -6.665 -12.549 3.560 1.00 95.69 91 ARG A N 1
ATOM 714 C CA . ARG A 1 91 ? -6.036 -12.792 2.253 1.00 95.69 91 ARG A CA 1
ATOM 715 C C . ARG A 1 91 ? -5.726 -11.487 1.538 1.00 95.69 91 ARG A C 1
ATOM 717 O O . ARG A 1 91 ? -6.614 -10.655 1.364 1.00 95.69 91 ARG A O 1
ATOM 724 N N . LEU A 1 92 ? -4.485 -11.369 1.074 1.00 96.81 92 LEU A N 1
ATOM 725 C CA . LEU A 1 92 ? -4.012 -10.309 0.191 1.00 96.81 92 LEU A CA 1
ATOM 726 C C . LEU A 1 92 ? -3.882 -10.865 -1.231 1.00 96.81 92 LEU A C 1
ATOM 728 O O . LEU A 1 92 ? -3.249 -11.901 -1.437 1.00 96.81 92 LEU A O 1
ATOM 732 N N . TYR A 1 93 ? -4.463 -10.169 -2.198 1.00 97.31 93 TYR A N 1
ATOM 733 C CA . TYR A 1 93 ? -4.355 -10.450 -3.623 1.00 97.31 93 TYR A CA 1
ATOM 734 C C . TYR A 1 93 ? -3.516 -9.355 -4.272 1.00 97.31 93 TYR A C 1
ATOM 736 O O . TYR A 1 93 ? -3.697 -8.170 -3.986 1.00 97.31 93 TYR A O 1
ATOM 744 N N . VAL A 1 94 ? -2.592 -9.760 -5.137 1.00 96.44 94 VAL A N 1
ATOM 745 C CA . VAL A 1 94 ? -1.628 -8.866 -5.779 1.00 96.44 94 VAL A CA 1
ATOM 746 C C . VAL A 1 94 ? -1.610 -9.186 -7.263 1.00 96.44 94 VAL A C 1
ATOM 748 O O . VAL A 1 94 ? -1.385 -10.335 -7.650 1.00 96.44 94 VAL A O 1
ATOM 751 N N . GLN A 1 95 ? -1.869 -8.180 -8.089 1.00 95.69 95 GLN A N 1
ATOM 752 C CA . GLN A 1 95 ? -1.712 -8.288 -9.529 1.00 95.69 95 GLN A CA 1
ATOM 753 C C . GLN A 1 95 ? -0.272 -7.949 -9.899 1.00 95.69 95 GLN A C 1
ATOM 755 O O . GLN A 1 95 ? 0.244 -6.918 -9.479 1.00 95.69 95 GLN A O 1
ATOM 760 N N . PHE A 1 96 ? 0.343 -8.794 -10.724 1.00 92.50 96 PHE A N 1
ATOM 761 C CA . PHE A 1 96 ? 1.648 -8.529 -11.321 1.00 92.50 96 PHE A CA 1
ATOM 762 C C . PHE A 1 96 ? 1.503 -8.347 -12.833 1.00 92.50 96 PHE A C 1
ATOM 764 O O . PHE A 1 96 ? 1.010 -9.259 -13.507 1.00 92.50 96 PHE A O 1
ATOM 771 N N . ALA A 1 97 ? 1.959 -7.213 -13.367 1.00 87.31 97 ALA A N 1
ATOM 772 C CA . ALA A 1 97 ? 2.022 -6.958 -14.800 1.00 87.31 97 ALA A CA 1
ATOM 773 C C . ALA A 1 97 ? 2.863 -8.026 -15.498 1.00 87.31 97 ALA A C 1
ATOM 775 O O . ALA A 1 97 ? 3.995 -8.334 -15.109 1.00 87.31 97 ALA A O 1
ATOM 776 N N . GLN A 1 98 ? 2.326 -8.571 -16.583 1.00 77.56 98 GLN A N 1
ATOM 777 C CA . GLN A 1 98 ? 3.148 -9.282 -17.545 1.00 77.56 98 GLN A CA 1
ATOM 778 C C . GLN A 1 98 ? 3.837 -8.236 -18.423 1.00 77.56 98 GLN A C 1
ATOM 780 O O . GLN A 1 98 ? 3.167 -7.386 -19.005 1.00 77.56 98 GLN A O 1
ATOM 785 N N . ARG A 1 99 ? 5.173 -8.278 -18.510 1.00 71.12 99 ARG A N 1
ATOM 786 C CA . ARG A 1 99 ? 5.917 -7.393 -19.415 1.00 71.12 99 ARG A CA 1
ATOM 787 C C . ARG A 1 99 ? 5.405 -7.578 -20.843 1.00 71.12 99 ARG A C 1
ATOM 789 O O . ARG A 1 99 ? 5.344 -8.708 -21.323 1.00 71.12 99 ARG A O 1
ATOM 796 N N . ALA A 1 100 ? 5.089 -6.475 -21.518 1.00 69.88 100 ALA A N 1
ATOM 797 C CA . ALA A 1 100 ? 4.932 -6.485 -22.964 1.00 69.88 100 ALA A CA 1
ATOM 798 C C . ALA A 1 100 ? 6.292 -6.827 -23.590 1.00 69.88 100 ALA A C 1
ATOM 800 O O . ALA A 1 100 ? 7.295 -6.162 -23.324 1.00 69.88 100 ALA A O 1
ATOM 801 N N . GLU A 1 101 ? 6.340 -7.892 -24.382 1.00 73.38 101 GLU A N 1
ATOM 802 C CA . GLU A 1 101 ? 7.549 -8.291 -25.092 1.00 73.38 101 GLU A CA 1
ATOM 803 C C . GLU A 1 101 ? 7.600 -7.540 -26.425 1.00 73.38 101 GLU A C 1
ATOM 805 O O . GLU A 1 101 ? 6.751 -7.732 -27.294 1.00 73.38 101 GLU A O 1
ATOM 810 N N . LEU A 1 102 ? 8.588 -6.655 -26.578 1.00 72.31 102 LEU A N 1
ATOM 811 C CA . LEU A 1 102 ? 8.886 -5.998 -27.846 1.00 72.31 102 LEU A CA 1
ATOM 812 C C . LEU A 1 102 ? 10.084 -6.699 -28.480 1.00 72.31 102 LEU A C 1
ATOM 814 O O . LEU A 1 102 ? 11.167 -6.737 -27.895 1.00 72.31 102 LEU A O 1
ATOM 818 N N . THR A 1 103 ? 9.898 -7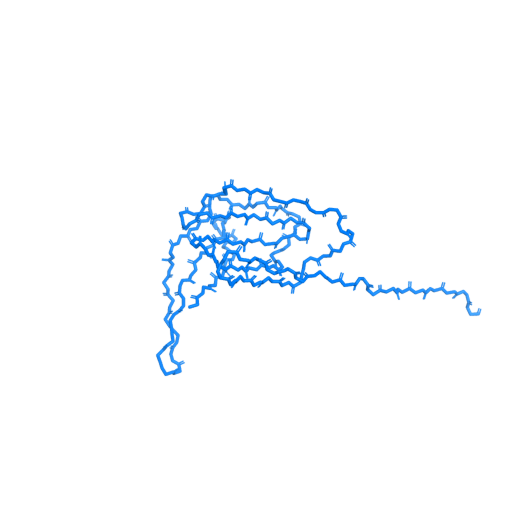.228 -29.686 1.00 73.06 103 THR A N 1
ATOM 819 C CA . THR A 1 103 ? 10.995 -7.752 -30.501 1.00 73.06 103 THR A CA 1
ATOM 820 C C . THR A 1 103 ? 11.276 -6.802 -31.658 1.00 73.06 103 THR A C 1
ATOM 822 O O . THR A 1 103 ? 10.371 -6.147 -32.174 1.00 73.06 103 THR A O 1
ATOM 825 N N . SER A 1 104 ? 12.540 -6.704 -32.056 1.00 78.94 104 SER A N 1
ATOM 826 C CA . SER A 1 104 ? 12.958 -5.964 -33.245 1.00 78.94 104 SER A CA 1
ATOM 827 C C . SER A 1 104 ? 13.918 -6.830 -34.050 1.00 78.94 104 SER A C 1
ATOM 829 O O . SER A 1 104 ? 14.742 -7.553 -33.494 1.00 78.94 104 SER A O 1
ATOM 831 N N . GLY A 1 105 ? 13.785 -6.774 -35.369 1.00 81.69 105 GLY A N 1
ATOM 832 C CA . GLY A 1 105 ? 14.682 -7.411 -36.323 1.00 81.69 105 GLY A CA 1
ATOM 833 C C . GLY A 1 105 ? 15.030 -6.411 -37.415 1.00 81.69 105 GLY A C 1
ATOM 834 O O . GLY A 1 105 ? 14.339 -5.404 -37.579 1.00 81.69 105 GLY A O 1
ATOM 835 N N . LYS A 1 106 ? 16.106 -6.668 -38.161 1.00 61.72 106 LYS A N 1
ATOM 836 C CA . LYS A 1 106 ? 16.308 -5.943 -39.418 1.00 61.72 106 LYS A CA 1
ATOM 837 C C . LYS A 1 106 ? 15.161 -6.294 -40.369 1.00 61.72 106 LYS A C 1
ATOM 839 O O . LYS A 1 106 ? 14.802 -7.467 -40.459 1.00 61.72 106 LYS A O 1
ATOM 844 N N . PHE A 1 107 ? 14.610 -5.278 -41.028 1.00 62.81 107 PHE A N 1
ATOM 845 C CA . PHE A 1 107 ? 13.790 -5.454 -42.223 1.00 62.81 107 PHE A CA 1
ATOM 846 C C . PHE A 1 107 ? 14.679 -5.774 -43.429 1.00 62.81 107 PHE A C 1
ATOM 848 O O . PHE A 1 107 ? 15.852 -5.322 -43.430 1.00 62.81 107 PHE A O 1
#

Organism: Lactobacillus helveticus (NCBI:txid1587)

Secondary structure (DSSP, 8-state):
-EEEEEETTTTEEEEEEEEEETTEEEEEEEEE-SS-S-SS----EEEEETTEEEEEETTEEEEE-TTS-EEEEEE---SS-EEEEEEETTEEEEEEPPPP-------

Sequence (107 aa):
MYALFHNGGHNCYEYWKLTRDGDTWNATEVGATEGTFISNSLVQGFAYGDGHFFIGFNDNIFKVSESGSAQKHYHFNTKREIEGMSATGSRLYVQFAQRAELTSGKF